Protein AF-A0A534IF94-F1 (afdb_monomer_lite)

Structure (mmCIF, N/CA/C/O backbone):
data_AF-A0A534IF94-F1
#
_entry.id   AF-A0A534IF94-F1
#
loop_
_atom_site.group_PDB
_atom_site.id
_atom_site.type_symbol
_atom_site.label_atom_id
_atom_site.label_alt_id
_atom_site.label_comp_id
_atom_site.label_asym_id
_atom_site.label_entity_id
_atom_site.label_seq_id
_atom_site.pdbx_PDB_ins_code
_atom_site.Cartn_x
_atom_site.Cartn_y
_atom_site.Cartn_z
_atom_site.occupancy
_atom_site.B_iso_or_equiv
_atom_site.auth_seq_id
_atom_site.auth_comp_id
_atom_site.auth_asym_id
_atom_site.auth_atom_id
_atom_site.pdbx_PDB_model_num
ATOM 1 N N . MET A 1 1 ? -21.134 -21.479 -2.638 1.00 41.47 1 MET A N 1
ATOM 2 C CA . MET A 1 1 ? -21.325 -20.045 -2.310 1.00 41.47 1 MET A CA 1
ATOM 3 C C . MET A 1 1 ? -20.016 -19.493 -1.764 1.00 41.47 1 MET A C 1
ATOM 5 O O . MET A 1 1 ? -19.518 -20.030 -0.785 1.00 41.47 1 MET A O 1
ATOM 9 N N . LYS A 1 2 ? -19.429 -18.477 -2.410 1.00 46.69 2 LYS A N 1
ATOM 10 C CA . LYS A 1 2 ? -18.209 -17.799 -1.938 1.00 46.69 2 LYS A CA 1
ATOM 11 C C . LYS A 1 2 ? -18.584 -16.959 -0.710 1.00 46.69 2 LYS A C 1
ATOM 13 O O . LYS A 1 2 ? -19.467 -16.111 -0.816 1.00 46.69 2 LYS A O 1
ATOM 18 N N . LYS A 1 3 ? -17.983 -17.227 0.454 1.00 52.88 3 LYS A N 1
ATOM 19 C CA . LYS A 1 3 ? -18.184 -16.416 1.666 1.00 52.88 3 LYS A CA 1
ATOM 20 C C . LYS A 1 3 ? -17.600 -15.030 1.378 1.00 52.88 3 LYS A C 1
ATOM 22 O O . LYS A 1 3 ? -16.386 -14.892 1.272 1.00 52.88 3 LYS A O 1
ATOM 27 N N . MET A 1 4 ? -18.454 -14.033 1.159 1.00 53.72 4 MET A N 1
ATOM 28 C CA . MET A 1 4 ? -18.015 -12.642 1.043 1.00 53.72 4 MET A CA 1
ATOM 29 C C . MET A 1 4 ? -17.467 -12.215 2.405 1.00 53.72 4 MET A C 1
ATOM 31 O O . MET A 1 4 ? -18.198 -12.245 3.396 1.00 53.72 4 MET A O 1
ATOM 35 N N . SER A 1 5 ? -16.185 -11.854 2.467 1.00 71.31 5 SER A N 1
ATOM 36 C CA . SER A 1 5 ? -15.649 -11.131 3.617 1.00 71.31 5 SER A CA 1
ATOM 37 C C . SER A 1 5 ? -16.278 -9.741 3.649 1.00 71.31 5 SER A C 1
ATOM 39 O O . SER A 1 5 ? -16.423 -9.104 2.604 1.00 71.31 5 SER A O 1
ATOM 41 N N . LEU A 1 6 ? -16.660 -9.281 4.838 1.00 80.75 6 LEU A N 1
ATOM 42 C CA . LEU A 1 6 ? -17.206 -7.939 5.036 1.00 80.75 6 LEU A CA 1
ATOM 43 C C . LEU A 1 6 ? -16.213 -6.873 4.550 1.00 80.75 6 LEU A C 1
ATOM 45 O O . LEU A 1 6 ? -14.999 -7.059 4.652 1.00 80.75 6 LEU A O 1
ATOM 49 N N . SER A 1 7 ? -16.729 -5.757 4.035 1.00 85.69 7 SER A N 1
ATOM 50 C CA . SER A 1 7 ? -15.893 -4.604 3.701 1.00 85.69 7 SER A CA 1
ATOM 51 C C . SER A 1 7 ? -15.316 -3.964 4.966 1.00 85.69 7 SER A C 1
ATOM 53 O O . SER A 1 7 ? -15.886 -4.082 6.049 1.00 85.69 7 SER A O 1
ATOM 55 N N . GLU A 1 8 ? -14.207 -3.237 4.841 1.00 84.81 8 GLU A N 1
ATOM 56 C CA . GLU A 1 8 ? -13.564 -2.545 5.970 1.00 84.81 8 GLU A CA 1
ATOM 57 C C . GLU A 1 8 ? -14.530 -1.602 6.701 1.00 84.81 8 GLU A C 1
ATOM 59 O O . GLU A 1 8 ? -14.559 -1.565 7.930 1.00 84.81 8 GLU A O 1
ATOM 64 N N . ALA A 1 9 ? -15.372 -0.886 5.949 1.00 85.44 9 ALA A N 1
ATOM 65 C CA . ALA A 1 9 ? -16.392 -0.006 6.510 1.00 85.44 9 ALA A CA 1
ATOM 66 C C . ALA A 1 9 ? -17.462 -0.789 7.286 1.00 85.44 9 ALA A C 1
ATOM 68 O O . ALA A 1 9 ? -17.870 -0.363 8.366 1.00 85.44 9 ALA A O 1
ATOM 69 N N . GLN A 1 10 ? -17.881 -1.950 6.770 1.00 87.06 10 GLN A N 1
ATOM 70 C CA . GLN A 1 10 ? -18.814 -2.834 7.470 1.00 87.06 10 GLN A CA 1
ATOM 71 C C . GLN A 1 10 ? -18.191 -3.378 8.756 1.00 87.06 10 GLN A C 1
ATOM 73 O O . GLN A 1 10 ? -18.803 -3.273 9.811 1.00 87.06 10 GLN A O 1
ATOM 78 N N . VAL A 1 11 ? -16.954 -3.881 8.704 1.00 89.19 11 VAL A N 1
ATOM 79 C CA . VAL A 1 11 ? -16.239 -4.365 9.897 1.00 89.19 11 VAL A CA 1
ATOM 80 C C . VAL A 1 11 ? -16.085 -3.248 10.931 1.00 89.19 11 VAL A C 1
ATOM 82 O O . VAL A 1 11 ? -16.366 -3.464 12.105 1.00 89.19 11 VAL A O 1
ATOM 85 N N . SER A 1 12 ? -15.704 -2.039 10.509 1.00 87.94 12 SER A N 1
ATOM 86 C CA . SER A 1 12 ? -15.584 -0.884 11.404 1.00 87.94 12 SER A CA 1
ATOM 87 C C . SER A 1 12 ? -16.911 -0.525 12.075 1.00 87.94 12 SER A C 1
ATOM 89 O O . SER A 1 12 ? -16.924 -0.233 13.270 1.00 87.94 12 SER A O 1
ATOM 91 N N . GLY A 1 13 ? -18.014 -0.536 11.320 1.00 88.94 13 GLY A N 1
ATOM 92 C CA . GLY A 1 13 ? -19.350 -0.269 11.851 1.00 88.94 13 GLY A CA 1
ATOM 93 C C . GLY A 1 13 ? -19.779 -1.320 12.873 1.00 88.94 13 GLY A C 1
ATOM 94 O O . GLY A 1 13 ? -20.171 -0.975 13.986 1.00 88.94 13 GLY A O 1
ATOM 95 N N . GLU A 1 14 ? -19.620 -2.601 12.539 1.00 92.38 14 GLU A N 1
ATOM 96 C CA . GLU A 1 14 ? -19.995 -3.703 13.430 1.00 92.38 14 GLU A CA 1
ATOM 97 C C . GLU A 1 14 ? -19.150 -3.737 14.709 1.00 92.38 14 GLU A C 1
ATOM 99 O O . GLU A 1 14 ? -19.689 -3.900 15.802 1.00 92.38 14 GLU A O 1
ATOM 104 N N . VAL A 1 15 ? -17.836 -3.506 14.621 1.00 92.44 15 VAL A N 1
ATOM 105 C CA . VAL A 1 15 ? -16.972 -3.414 15.812 1.00 92.44 15 VAL A CA 1
ATOM 106 C C . VAL A 1 15 ? -17.392 -2.245 16.709 1.00 92.44 15 VAL A C 1
ATOM 108 O O . VAL A 1 15 ? -17.407 -2.389 17.934 1.00 92.44 15 VAL A O 1
ATOM 111 N N . GLY A 1 16 ? -17.783 -1.109 16.122 1.00 91.00 16 GLY A N 1
ATOM 112 C CA . GLY A 1 16 ? -18.353 0.020 16.859 1.00 91.00 16 GLY A CA 1
ATOM 113 C C . GLY A 1 16 ? -19.634 -0.361 17.605 1.00 91.00 16 GLY A C 1
ATOM 114 O O . GLY A 1 16 ? -19.731 -0.136 18.814 1.00 91.00 16 GLY A O 1
ATOM 115 N N . ASN A 1 17 ? -20.566 -1.022 16.914 1.00 94.75 17 ASN A N 1
ATOM 116 C CA . ASN A 1 17 ? -21.820 -1.507 17.496 1.00 94.75 17 ASN A CA 1
ATOM 117 C C . ASN A 1 17 ? -21.572 -2.484 18.657 1.00 94.75 17 ASN A C 1
ATOM 119 O O . ASN A 1 17 ? -22.207 -2.380 19.708 1.00 94.75 17 ASN A O 1
ATOM 123 N N . VAL A 1 18 ? -20.618 -3.410 18.507 1.00 95.94 18 VAL A N 1
ATOM 124 C CA . VAL A 1 18 ? -20.239 -4.363 19.562 1.00 95.94 18 VAL A CA 1
ATOM 125 C C . VAL A 1 18 ? -19.630 -3.642 20.764 1.00 95.94 18 VAL A C 1
ATOM 127 O O . VAL A 1 18 ? -19.993 -3.941 21.902 1.00 95.94 18 VAL A O 1
ATOM 130 N N . ALA A 1 19 ? -18.754 -2.658 20.546 1.00 94.75 19 ALA A N 1
ATOM 131 C CA . ALA A 1 19 ? -18.186 -1.870 21.636 1.00 94.75 19 ALA A CA 1
ATOM 132 C C . ALA A 1 19 ? -19.274 -1.108 22.416 1.00 94.75 19 ALA A C 1
ATOM 134 O O . ALA A 1 19 ? -19.234 -1.059 23.645 1.00 94.75 19 ALA A O 1
ATOM 135 N N . GLU A 1 20 ? -20.283 -0.555 21.738 1.00 95.19 20 GLU A N 1
ATOM 136 C CA . GLU A 1 20 ? -21.435 0.059 22.409 1.00 95.19 20 GLU A CA 1
ATOM 137 C C . GLU A 1 20 ? -22.288 -0.952 23.179 1.00 95.19 20 GLU A C 1
ATOM 139 O O . GLU A 1 20 ? -22.745 -0.659 24.286 1.00 95.19 20 GLU A O 1
ATOM 144 N N . ALA A 1 21 ? -22.503 -2.142 22.614 1.00 97.00 21 ALA A N 1
ATOM 145 C CA . ALA A 1 21 ? -23.247 -3.207 23.274 1.00 97.00 21 ALA A CA 1
ATOM 146 C C . ALA A 1 21 ? -22.556 -3.657 24.571 1.00 97.00 21 ALA A C 1
ATOM 148 O O . ALA A 1 21 ? -23.227 -3.828 25.587 1.00 97.00 21 ALA A O 1
ATOM 149 N N . LEU A 1 22 ? -21.224 -3.769 24.571 1.00 96.25 22 LEU A N 1
ATOM 150 C CA . LEU A 1 22 ? -20.431 -4.107 25.759 1.00 96.25 22 LEU A CA 1
ATOM 151 C C . LEU A 1 22 ? -20.551 -3.051 26.865 1.00 96.25 22 LEU A C 1
ATOM 153 O O . LEU A 1 22 ? -20.692 -3.410 28.033 1.00 96.25 22 LEU A O 1
ATOM 157 N N . ILE A 1 23 ? -20.568 -1.764 26.503 1.00 96.19 23 ILE A N 1
ATOM 158 C CA . ILE A 1 23 ? -20.786 -0.666 27.459 1.00 96.19 23 ILE A CA 1
ATOM 159 C C . ILE A 1 23 ? -22.195 -0.755 28.056 1.00 96.19 23 ILE A C 1
ATOM 161 O O . ILE A 1 23 ? -22.362 -0.717 29.274 1.00 96.19 23 ILE A O 1
ATOM 165 N N . LYS A 1 24 ? -23.224 -0.929 27.215 1.00 96.50 24 LYS A N 1
ATOM 166 C CA . LYS A 1 24 ? -24.622 -1.054 27.668 1.00 96.50 24 LYS A CA 1
ATOM 167 C C . LYS A 1 24 ? -24.829 -2.286 28.558 1.00 96.50 24 LYS A C 1
ATOM 169 O O . LYS A 1 24 ? -25.596 -2.232 29.516 1.00 96.50 24 LYS A O 1
ATOM 174 N N . ALA A 1 25 ? -24.127 -3.380 28.268 1.00 96.31 25 ALA A N 1
ATOM 175 C CA . ALA A 1 25 ? -24.185 -4.626 29.024 1.00 96.31 25 ALA A CA 1
ATOM 176 C C . ALA A 1 25 ? -23.249 -4.660 30.247 1.00 96.31 25 ALA A C 1
ATOM 178 O O . ALA A 1 25 ? -23.248 -5.662 30.965 1.00 96.31 25 ALA A O 1
ATOM 179 N N . ALA A 1 26 ? -22.481 -3.599 30.527 1.00 95.44 26 ALA A N 1
ATOM 180 C CA . ALA A 1 26 ? -21.482 -3.590 31.597 1.00 95.44 26 ALA A CA 1
ATOM 181 C C . ALA A 1 26 ? -22.022 -4.049 32.972 1.00 95.44 26 ALA A C 1
ATOM 183 O O . ALA A 1 26 ? -21.359 -4.872 33.604 1.00 95.44 26 ALA A O 1
ATOM 184 N N . PRO A 1 27 ? -23.234 -3.654 33.428 1.00 95.06 27 PRO A N 1
ATOM 185 C CA . PRO A 1 27 ? -23.778 -4.154 34.695 1.00 95.06 27 PRO A CA 1
ATOM 186 C C . PRO A 1 27 ? -24.056 -5.664 34.702 1.00 95.06 27 PRO A C 1
ATOM 188 O O . PRO A 1 27 ? -23.949 -6.310 35.743 1.00 95.06 27 PRO A O 1
ATOM 191 N N . ALA A 1 28 ? -24.433 -6.242 33.558 1.00 96.12 28 ALA A N 1
ATOM 192 C CA . ALA A 1 28 ? -24.663 -7.680 33.427 1.00 96.12 28 ALA A CA 1
ATOM 193 C C . ALA A 1 28 ? -23.338 -8.452 33.359 1.00 96.12 28 ALA A C 1
ATOM 195 O O . ALA A 1 28 ? -23.204 -9.495 33.991 1.00 96.12 28 ALA A O 1
ATOM 196 N N . LEU A 1 29 ? -22.348 -7.904 32.653 1.00 95.69 29 LEU A N 1
ATOM 197 C CA . LEU A 1 29 ? -21.001 -8.465 32.553 1.00 95.69 29 LEU A CA 1
ATOM 198 C C . LEU A 1 29 ? -20.268 -8.450 33.901 1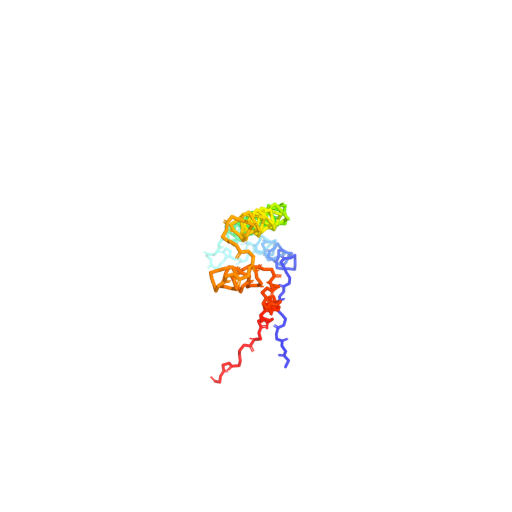.00 95.69 29 LEU A C 1
ATOM 200 O O . LEU A 1 29 ? -19.617 -9.434 34.250 1.00 95.69 29 LEU A O 1
ATOM 204 N N . ALA A 1 30 ? -20.461 -7.408 34.713 1.00 96.19 30 ALA A N 1
ATOM 205 C CA . ALA A 1 30 ? -19.869 -7.315 36.046 1.00 96.19 30 ALA A CA 1
ATOM 206 C C . ALA A 1 30 ? -20.311 -8.462 36.973 1.00 96.19 30 ALA A C 1
ATOM 208 O O . ALA A 1 30 ? -19.509 -8.961 37.760 1.00 96.19 30 ALA A O 1
ATOM 209 N N . LYS A 1 31 ? -21.555 -8.951 36.838 1.00 97.12 31 LYS A N 1
ATOM 210 C CA . LYS A 1 31 ? -22.051 -10.125 37.586 1.00 97.12 31 LYS A CA 1
ATOM 211 C C . LYS A 1 31 ? -21.297 -11.415 37.247 1.00 97.12 31 LYS A C 1
ATOM 213 O O . LYS A 1 31 ? -21.339 -12.359 38.026 1.00 97.12 31 LYS A O 1
ATOM 218 N N . LEU A 1 32 ? -20.624 -11.448 36.098 1.00 95.62 32 LEU A N 1
ATOM 219 C CA . LEU A 1 32 ? -19.796 -12.555 35.624 1.00 95.62 32 LEU A CA 1
ATOM 220 C C . LEU A 1 32 ? -18.295 -12.309 35.860 1.00 95.62 32 LEU A C 1
ATOM 222 O O . LEU A 1 32 ? -17.473 -13.093 35.397 1.00 95.62 32 LEU A O 1
ATOM 226 N N . GLY A 1 33 ? -17.921 -11.220 36.544 1.0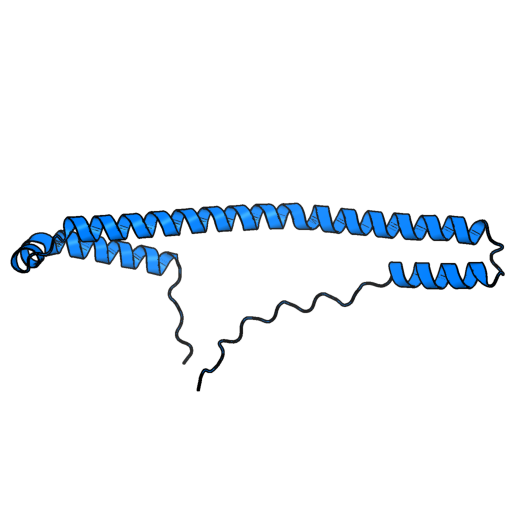0 96.31 33 GLY A N 1
ATOM 227 C CA . GLY A 1 33 ? -16.521 -10.836 36.749 1.00 96.31 33 GLY A CA 1
ATOM 228 C C . GLY A 1 33 ? -15.844 -10.233 35.512 1.00 96.31 33 GLY A C 1
ATOM 229 O O . GLY A 1 33 ? -14.618 -10.169 35.464 1.00 96.31 33 GLY A O 1
ATOM 230 N N . LEU A 1 34 ? -16.619 -9.798 34.513 1.00 96.75 34 LEU A N 1
ATOM 231 C CA . LEU A 1 34 ? -16.114 -9.190 33.280 1.00 96.75 34 LEU A CA 1
ATOM 232 C C . LEU A 1 34 ? -16.317 -7.671 33.286 1.00 96.75 34 LEU A C 1
ATOM 234 O O . LEU A 1 34 ? -17.360 -7.171 33.707 1.00 96.75 34 LEU A O 1
ATOM 238 N N . ASP A 1 35 ? -15.343 -6.935 32.751 1.00 96.94 35 ASP A N 1
ATOM 239 C CA . ASP A 1 35 ? -15.412 -5.479 32.602 1.00 96.94 35 ASP A CA 1
ATOM 240 C C . ASP A 1 35 ? -15.755 -5.099 31.155 1.00 96.94 35 ASP A C 1
ATOM 242 O O . ASP A 1 35 ? -14.886 -4.994 30.285 1.00 96.94 35 ASP A O 1
ATOM 246 N N . GLY A 1 36 ? -17.047 -4.875 30.901 1.00 95.38 36 GLY A N 1
ATOM 247 C CA . GLY A 1 36 ? -17.545 -4.473 29.583 1.00 95.38 36 GLY A CA 1
ATOM 248 C C . GLY A 1 36 ? -16.960 -3.151 29.074 1.00 95.38 36 GLY A C 1
ATOM 249 O O . GLY A 1 36 ? -16.756 -3.003 27.870 1.00 95.38 36 GLY A O 1
ATOM 250 N N . ASN A 1 37 ? -16.620 -2.213 29.966 1.00 96.00 37 ASN A N 1
ATOM 251 C CA . ASN A 1 37 ? -16.015 -0.941 29.566 1.00 96.00 37 ASN A CA 1
ATOM 252 C C . ASN A 1 37 ? -14.578 -1.149 29.091 1.00 96.00 37 ASN A C 1
ATOM 254 O O . ASN A 1 37 ? -14.189 -0.607 28.054 1.00 96.00 37 ASN A O 1
ATOM 258 N N . LYS A 1 38 ? -13.806 -1.972 29.809 1.00 97.12 38 LYS A N 1
ATOM 259 C CA . LYS A 1 38 ? -12.448 -2.340 29.400 1.00 97.12 38 LYS A CA 1
ATOM 260 C C . LYS A 1 38 ? -12.448 -3.087 28.066 1.00 97.12 38 LYS A C 1
ATOM 262 O O . LYS A 1 38 ? -11.705 -2.708 27.165 1.00 97.12 38 LYS A O 1
ATOM 267 N N . MET A 1 39 ? -13.331 -4.072 27.896 1.00 96.56 39 MET A N 1
ATOM 268 C CA . MET A 1 39 ? -13.460 -4.818 26.636 1.00 96.56 39 MET A CA 1
ATOM 269 C C . MET A 1 39 ? -13.837 -3.904 25.456 1.00 96.56 39 MET A C 1
ATOM 271 O O . MET A 1 39 ? -13.281 -4.022 24.364 1.00 96.56 39 MET A O 1
ATOM 275 N N . ALA A 1 40 ? -14.752 -2.951 25.667 1.00 95.50 40 ALA A N 1
ATOM 276 C CA . ALA A 1 40 ? -15.112 -1.965 24.650 1.00 95.50 40 ALA A CA 1
ATOM 277 C C . ALA A 1 40 ? -13.943 -1.031 24.296 1.00 95.50 40 ALA A C 1
ATOM 279 O O . ALA A 1 40 ? -13.763 -0.683 23.127 1.00 95.50 40 ALA A O 1
ATOM 280 N N . ALA A 1 41 ? -13.148 -0.621 25.289 1.00 96.12 41 ALA A N 1
ATOM 281 C CA . ALA A 1 41 ? -11.962 0.202 25.072 1.00 96.12 41 ALA A CA 1
ATOM 282 C C . ALA A 1 41 ? -10.896 -0.548 2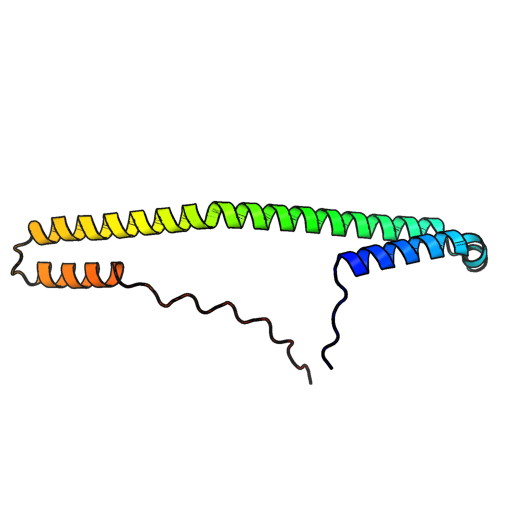4.256 1.00 96.12 41 ALA A C 1
ATOM 284 O O . ALA A 1 41 ? -10.338 0.019 23.318 1.00 96.12 41 ALA A O 1
ATOM 285 N N . GLU A 1 42 ? -10.674 -1.830 24.553 1.00 96.50 42 GLU A N 1
ATOM 286 C CA . GLU A 1 42 ? -9.766 -2.696 23.794 1.00 96.50 42 GLU A CA 1
ATOM 287 C C . GLU A 1 42 ? -10.210 -2.834 22.329 1.00 96.50 42 GLU A C 1
ATOM 289 O O . GLU A 1 42 ? -9.406 -2.611 21.422 1.00 96.50 42 GLU A O 1
ATOM 294 N N . LEU A 1 43 ? -11.497 -3.098 22.065 1.00 94.94 43 LEU A N 1
ATOM 295 C CA . LEU A 1 43 ? -12.023 -3.169 20.692 1.00 94.94 43 LEU A CA 1
ATOM 296 C C . LEU A 1 43 ? -11.839 -1.861 19.917 1.00 94.94 43 LEU A C 1
ATOM 298 O O . LEU A 1 43 ? -11.437 -1.880 18.752 1.00 94.94 43 LEU A O 1
ATOM 302 N N . LYS A 1 44 ? -12.096 -0.716 20.556 1.00 93.44 44 LYS A N 1
ATOM 303 C CA . LYS A 1 44 ? -11.882 0.599 19.936 1.00 93.44 44 LYS A CA 1
ATOM 304 C C . LYS A 1 44 ? -10.405 0.857 19.641 1.00 93.44 44 LYS A C 1
ATOM 306 O O . LYS A 1 44 ? -10.094 1.430 18.599 1.00 93.44 44 LYS A O 1
ATOM 311 N N . ALA A 1 45 ? -9.500 0.411 20.513 1.00 95.31 45 ALA A N 1
ATOM 312 C CA . ALA A 1 45 ? -8.063 0.513 20.277 1.00 95.31 45 ALA A CA 1
ATOM 313 C C . ALA A 1 45 ? -7.628 -0.327 19.065 1.00 95.31 45 ALA A C 1
ATOM 315 O O . ALA A 1 45 ? -6.924 0.183 18.193 1.00 95.31 45 ALA A O 1
ATOM 316 N N . PHE A 1 46 ? -8.105 -1.571 18.948 1.00 93.50 46 PHE A N 1
ATOM 317 C CA . PHE A 1 46 ? -7.847 -2.399 17.765 1.00 93.50 46 PHE A CA 1
ATOM 318 C C . PHE A 1 46 ? -8.408 -1.778 16.484 1.00 93.50 46 PHE A C 1
ATOM 320 O O . PHE A 1 46 ? -7.726 -1.766 15.457 1.00 93.50 46 PHE A O 1
ATOM 327 N N . LEU A 1 47 ? -9.613 -1.208 16.545 1.00 92.69 47 LEU A N 1
ATOM 328 C CA . LEU A 1 47 ? -10.206 -0.527 15.399 1.00 92.69 47 LEU A CA 1
ATOM 329 C C . LEU A 1 47 ? -9.372 0.687 14.961 1.00 92.69 47 LEU A C 1
ATOM 331 O O . LEU A 1 47 ? -9.141 0.868 13.767 1.00 92.69 47 LEU A O 1
ATOM 335 N N . ALA A 1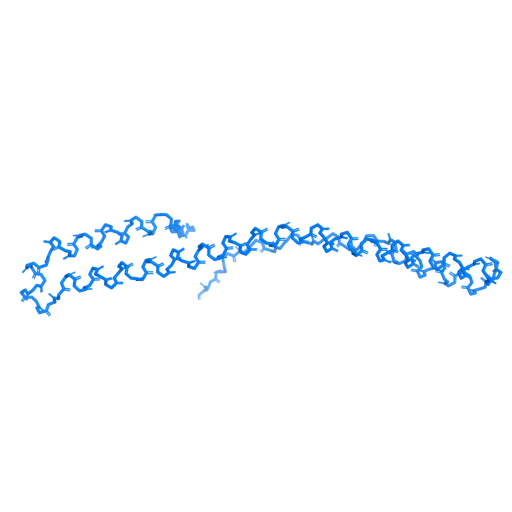 48 ? -8.867 1.481 15.906 1.00 91.69 48 ALA A N 1
ATOM 336 C CA . ALA A 1 48 ? -8.000 2.619 15.605 1.00 91.69 48 ALA A CA 1
ATOM 337 C C . ALA A 1 48 ? -6.682 2.188 14.936 1.00 91.69 48 ALA A C 1
ATOM 339 O O . ALA A 1 48 ? -6.228 2.835 13.990 1.00 91.69 48 ALA A O 1
ATOM 340 N N . ILE A 1 49 ? -6.087 1.071 15.376 1.00 94.12 49 ILE A N 1
ATOM 341 C CA . ILE A 1 49 ? -4.897 0.489 14.733 1.00 94.12 49 ILE A CA 1
ATOM 342 C C . ILE A 1 49 ? -5.211 0.101 13.284 1.00 94.12 49 ILE A C 1
ATOM 344 O O . ILE A 1 49 ? -4.462 0.469 12.378 1.00 94.12 49 ILE A O 1
ATOM 348 N N . ALA A 1 50 ? -6.329 -0.591 13.050 1.00 91.69 50 ALA A N 1
ATOM 349 C CA . ALA A 1 50 ? -6.741 -1.001 11.70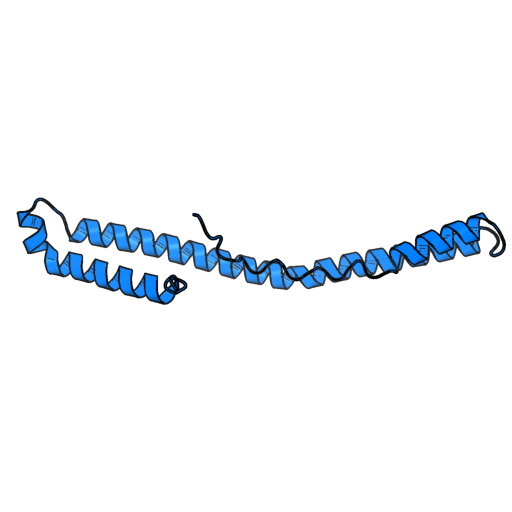8 1.00 91.69 50 ALA A CA 1
ATOM 350 C C . ALA A 1 50 ? -6.998 0.204 10.786 1.00 91.69 50 ALA A C 1
ATOM 352 O O . ALA A 1 50 ? -6.545 0.222 9.643 1.00 91.69 50 ALA A O 1
ATOM 353 N N . GLN A 1 51 ? -7.666 1.245 11.291 1.00 90.94 51 GLN A N 1
ATOM 354 C CA . GLN A 1 51 ? -7.911 2.481 10.544 1.00 90.94 51 GLN A CA 1
ATOM 355 C C . GLN A 1 51 ? -6.609 3.200 10.176 1.00 90.94 51 GLN A C 1
ATOM 357 O O . GLN A 1 51 ? -6.467 3.671 9.047 1.00 90.94 51 GLN A O 1
ATOM 362 N N . LYS A 1 52 ? -5.640 3.249 11.098 1.00 94.00 52 LYS A N 1
ATOM 363 C CA . LYS A 1 52 ? -4.316 3.819 10.829 1.00 94.00 52 LYS A CA 1
ATOM 364 C C . LYS A 1 52 ? -3.578 3.030 9.745 1.00 94.00 52 LYS A C 1
ATOM 366 O O . LYS A 1 52 ? -3.086 3.633 8.796 1.00 94.00 52 LYS A O 1
ATOM 371 N N . ALA A 1 53 ? -3.555 1.702 9.851 1.00 93.19 53 ALA A N 1
ATOM 372 C CA . ALA A 1 53 ? -2.924 0.841 8.853 1.00 93.19 53 ALA A CA 1
ATOM 373 C C . ALA A 1 53 ? -3.556 1.013 7.459 1.00 93.19 53 ALA A C 1
ATOM 375 O O . ALA A 1 53 ? -2.842 1.090 6.461 1.00 93.19 53 ALA A O 1
ATOM 376 N N . ASN A 1 54 ? -4.884 1.150 7.383 1.00 92.19 54 ASN A N 1
ATOM 377 C CA . ASN A 1 54 ? -5.569 1.421 6.120 1.00 92.19 54 ASN A CA 1
ATOM 378 C C . ASN A 1 54 ? -5.185 2.791 5.535 1.00 92.19 54 ASN A C 1
ATOM 380 O O . ASN A 1 54 ? -4.887 2.912 4.348 1.00 92.19 54 ASN A O 1
ATOM 384 N N . ALA A 1 55 ? -5.128 3.833 6.370 1.00 92.25 55 ALA A N 1
ATOM 385 C CA . ALA A 1 55 ? -4.697 5.158 5.930 1.00 92.25 55 ALA A CA 1
ATOM 386 C C . ALA A 1 55 ? -3.264 5.142 5.364 1.00 92.25 55 ALA A C 1
ATOM 388 O O . ALA A 1 55 ? -3.015 5.728 4.307 1.00 92.25 55 ALA A O 1
ATOM 389 N N . GLU A 1 56 ? -2.345 4.428 6.021 1.00 94.88 56 GLU A N 1
ATOM 390 C CA . GLU A 1 56 ? -0.974 4.218 5.539 1.00 94.88 56 GLU A CA 1
ATOM 391 C C . GLU A 1 56 ? -0.958 3.465 4.198 1.00 94.88 56 GLU A C 1
ATOM 393 O O . GLU A 1 56 ? -0.257 3.864 3.264 1.00 94.88 56 GLU A O 1
ATOM 398 N N . GLN A 1 57 ? -1.775 2.418 4.051 1.00 94.62 57 GLN A N 1
ATOM 399 C CA . GLN A 1 57 ? -1.904 1.679 2.795 1.00 94.62 57 GLN A CA 1
ATOM 400 C C . GLN A 1 57 ? -2.404 2.574 1.649 1.00 94.62 57 GLN A C 1
ATOM 402 O O . GLN A 1 57 ? -1.863 2.525 0.542 1.00 94.62 57 GLN A O 1
ATOM 407 N N . GLU A 1 58 ? -3.415 3.406 1.892 1.00 95.12 58 GLU A N 1
ATOM 408 C CA . GLU A 1 58 ? -3.939 4.341 0.893 1.00 95.12 58 GLU A CA 1
ATOM 409 C C . GLU A 1 58 ? -2.909 5.406 0.500 1.00 95.12 58 GLU A C 1
ATOM 411 O O . GLU A 1 58 ? -2.788 5.758 -0.678 1.00 95.12 58 GLU A O 1
ATOM 416 N N . GLU A 1 59 ? -2.103 5.886 1.447 1.00 95.19 59 GLU A N 1
ATOM 417 C CA . GLU A 1 59 ? -0.986 6.778 1.143 1.00 95.19 59 GLU A CA 1
ATOM 418 C C . GLU A 1 59 ? 0.061 6.091 0.252 1.00 95.19 59 GLU A C 1
ATOM 420 O O . GLU A 1 59 ? 0.500 6.664 -0.750 1.00 95.19 59 GLU A O 1
ATOM 425 N N . LEU A 1 60 ? 0.427 4.845 0.562 1.00 95.00 60 LEU A N 1
ATOM 426 C CA . LEU A 1 60 ? 1.361 4.062 -0.247 1.00 95.00 60 LEU A CA 1
ATOM 427 C C . LEU A 1 60 ? 0.830 3.826 -1.664 1.00 95.00 60 LEU A C 1
ATOM 429 O O . LEU A 1 60 ? 1.580 3.995 -2.626 1.00 95.00 60 LEU A O 1
ATOM 433 N N . LYS A 1 61 ? -0.464 3.522 -1.824 1.00 94.56 61 LYS A N 1
ATOM 434 C CA . LYS A 1 61 ? -1.102 3.400 -3.147 1.00 94.56 61 LYS A CA 1
ATOM 435 C C . LYS A 1 61 ? -1.001 4.701 -3.943 1.00 94.56 61 LYS A C 1
ATOM 437 O O . LYS A 1 61 ? -0.686 4.666 -5.134 1.00 94.56 61 LYS A O 1
ATOM 442 N N . ARG A 1 62 ? -1.216 5.858 -3.304 1.00 94.12 62 ARG A N 1
ATOM 443 C CA . ARG A 1 62 ? -1.059 7.173 -3.956 1.00 94.12 62 ARG A CA 1
ATOM 444 C C . ARG A 1 62 ? 0.381 7.415 -4.395 1.00 94.12 62 ARG A C 1
ATOM 446 O O . ARG A 1 62 ? 0.599 7.813 -5.539 1.00 94.12 62 ARG A O 1
ATOM 453 N N . LYS A 1 63 ? 1.355 7.134 -3.524 1.00 93.56 63 LYS A N 1
ATOM 454 C CA . LYS A 1 63 ? 2.787 7.261 -3.841 1.00 93.56 63 LYS A CA 1
ATOM 455 C C . LYS A 1 63 ? 3.188 6.351 -5.000 1.00 93.56 63 LYS A C 1
ATOM 457 O O . LYS A 1 63 ? 3.834 6.817 -5.932 1.00 93.56 63 LYS A O 1
ATOM 462 N N . LEU A 1 64 ? 2.747 5.093 -4.984 1.00 93.00 64 LEU A N 1
ATOM 463 C CA . LEU A 1 64 ? 3.001 4.132 -6.058 1.00 93.00 64 LEU A CA 1
ATOM 464 C C . LEU A 1 64 ? 2.407 4.602 -7.390 1.00 93.00 64 LEU A C 1
ATOM 466 O O . LEU A 1 64 ? 3.075 4.570 -8.422 1.00 93.00 64 LEU A O 1
ATOM 470 N N . LYS A 1 65 ? 1.163 5.092 -7.373 1.00 94.81 65 LYS A N 1
ATOM 471 C CA . LYS A 1 65 ? 0.515 5.643 -8.567 1.00 94.81 65 LYS A CA 1
ATOM 472 C C . LYS A 1 65 ? 1.292 6.835 -9.133 1.00 94.81 65 LYS A C 1
ATOM 474 O O . LYS A 1 65 ? 1.423 6.942 -10.348 1.00 94.81 65 LYS A O 1
ATOM 479 N N . ALA A 1 66 ? 1.818 7.704 -8.270 1.00 90.62 66 ALA A N 1
ATOM 480 C CA . ALA A 1 66 ? 2.611 8.860 -8.681 1.00 90.62 66 ALA A CA 1
ATOM 481 C C . ALA A 1 66 ? 4.005 8.479 -9.218 1.00 90.62 66 ALA A C 1
ATOM 483 O O . ALA A 1 66 ? 4.486 9.110 -10.156 1.00 90.62 66 ALA A O 1
ATOM 484 N N . SER A 1 67 ? 4.649 7.445 -8.667 1.00 90.94 67 SER A N 1
ATOM 485 C CA . SER A 1 67 ? 5.994 7.020 -9.083 1.00 90.94 67 SER A CA 1
ATOM 486 C C . SER A 1 67 ? 6.004 6.138 -10.334 1.00 90.94 67 SER A C 1
ATOM 488 O O . SER A 1 67 ? 6.970 6.170 -11.094 1.00 90.94 67 SER A O 1
ATOM 490 N N . THR A 1 68 ? 4.926 5.393 -10.588 1.00 93.38 68 THR A N 1
ATOM 491 C CA . THR A 1 68 ? 4.787 4.512 -11.761 1.00 93.38 68 THR A CA 1
ATOM 492 C C . THR A 1 68 ? 5.130 5.201 -13.095 1.00 93.38 68 THR A C 1
ATOM 494 O O . THR A 1 68 ? 5.976 4.669 -13.816 1.00 93.38 68 THR A O 1
ATOM 497 N N . PRO A 1 69 ? 4.568 6.379 -13.449 1.00 90.62 69 PRO A N 1
ATOM 498 C CA . PRO A 1 69 ? 4.916 7.047 -14.705 1.00 90.62 69 PRO A CA 1
ATOM 499 C C . PRO A 1 69 ? 6.369 7.534 -14.739 1.00 90.62 69 PRO A C 1
ATOM 501 O O . PRO A 1 69 ? 6.989 7.509 -15.795 1.00 90.62 69 PRO A O 1
ATOM 504 N N . VAL A 1 70 ? 6.939 7.936 -13.598 1.00 92.81 70 VAL A N 1
ATOM 505 C CA . VAL A 1 70 ? 8.341 8.380 -13.519 1.00 92.81 70 VAL A CA 1
ATOM 506 C C . VAL A 1 70 ? 9.281 7.227 -13.859 1.00 92.81 70 VAL A C 1
ATOM 508 O O . VAL A 1 70 ? 10.179 7.385 -14.681 1.00 92.81 70 VAL A O 1
ATOM 511 N N . VAL A 1 71 ? 9.043 6.053 -13.270 1.00 89.38 71 VAL A N 1
ATOM 512 C CA . VAL A 1 71 ? 9.830 4.846 -13.547 1.00 89.38 71 VAL A CA 1
ATOM 513 C C . VAL A 1 71 ? 9.657 4.416 -15.003 1.00 89.38 71 VAL A C 1
ATOM 515 O O . VAL A 1 71 ? 10.649 4.161 -15.681 1.00 89.38 71 VAL A O 1
ATOM 518 N N . ALA A 1 72 ? 8.420 4.385 -15.506 1.00 89.06 72 ALA A N 1
ATOM 519 C CA . ALA A 1 72 ? 8.145 4.033 -16.896 1.00 89.06 72 ALA A CA 1
ATOM 520 C C . ALA A 1 72 ? 8.878 4.961 -17.881 1.00 89.06 72 ALA A C 1
ATOM 522 O O . ALA A 1 72 ? 9.539 4.477 -18.800 1.00 89.06 72 ALA A O 1
ATOM 523 N N . ASN A 1 73 ? 8.833 6.275 -17.646 1.00 90.81 73 ASN A N 1
ATOM 524 C CA . ASN A 1 73 ? 9.530 7.260 -18.471 1.00 90.81 73 ASN A CA 1
ATOM 525 C C . ASN A 1 73 ? 11.051 7.099 -18.388 1.00 90.81 73 ASN A C 1
ATOM 527 O O . ASN A 1 73 ? 11.714 7.110 -19.417 1.00 90.81 73 ASN A O 1
ATOM 531 N N . ALA A 1 74 ? 11.611 6.869 -17.198 1.00 91.75 74 ALA A N 1
ATOM 532 C CA . ALA A 1 74 ? 13.050 6.660 -17.041 1.00 91.75 74 ALA A CA 1
ATOM 533 C C . ALA A 1 74 ? 13.551 5.425 -17.814 1.00 91.75 74 ALA A C 1
ATOM 535 O O . ALA A 1 74 ? 14.600 5.476 -18.459 1.00 91.75 74 ALA A O 1
ATOM 536 N N . TYR A 1 75 ? 12.794 4.323 -17.794 1.00 88.38 75 TYR A N 1
ATOM 537 C CA . TYR A 1 75 ? 13.118 3.138 -18.594 1.00 88.38 75 TYR A CA 1
ATOM 538 C C . TYR A 1 75 ? 12.955 3.384 -20.094 1.00 88.38 75 TYR A C 1
ATOM 540 O O . TYR A 1 75 ? 13.784 2.915 -20.875 1.00 88.38 75 TYR A O 1
ATOM 548 N N . HIS A 1 76 ? 11.934 4.139 -20.499 1.00 88.06 76 HIS A N 1
ATOM 549 C CA . HIS A 1 76 ? 11.767 4.541 -21.891 1.00 88.06 76 HIS A CA 1
ATOM 550 C C . HIS A 1 76 ? 12.943 5.403 -22.379 1.00 88.06 76 HIS A C 1
ATOM 552 O O . HIS A 1 76 ? 13.540 5.109 -23.41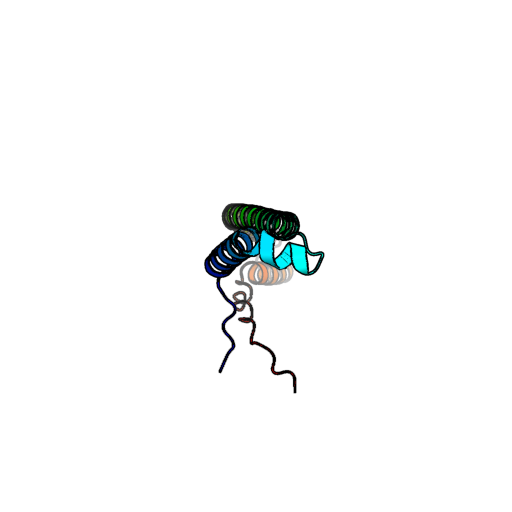3 1.00 88.06 76 HIS A O 1
ATOM 558 N N . ASP A 1 77 ? 13.359 6.403 -21.603 1.00 89.25 77 ASP A N 1
ATOM 559 C CA . ASP A 1 77 ? 14.506 7.254 -21.929 1.00 89.25 77 ASP A CA 1
ATOM 560 C C . ASP A 1 77 ? 15.803 6.441 -22.029 1.00 89.25 77 ASP A C 1
ATOM 562 O O . ASP A 1 77 ? 16.603 6.636 -22.950 1.00 89.25 77 ASP A O 1
ATOM 566 N N . ALA A 1 78 ? 16.009 5.493 -21.109 1.00 89.25 78 ALA A N 1
ATOM 567 C CA . ALA A 1 78 ? 17.147 4.580 -21.153 1.00 89.25 78 ALA A CA 1
ATOM 568 C C . ALA A 1 78 ? 17.134 3.712 -22.423 1.00 89.25 78 ALA A C 1
ATOM 570 O O . ALA A 1 78 ? 18.166 3.579 -23.085 1.00 89.25 78 ALA A O 1
ATOM 571 N N . GLN A 1 79 ? 15.970 3.174 -22.802 1.00 88.31 79 GLN A N 1
ATOM 572 C CA . GLN A 1 79 ? 15.775 2.405 -24.033 1.00 88.31 79 GLN A CA 1
ATOM 573 C C . GLN A 1 79 ? 16.119 3.243 -25.275 1.00 88.31 79 GLN A C 1
ATOM 575 O O . GLN A 1 79 ? 16.877 2.790 -26.138 1.00 88.31 79 GLN A O 1
ATOM 580 N N . MET A 1 80 ? 15.614 4.479 -25.346 1.00 87.94 80 MET A N 1
ATOM 581 C CA . MET A 1 80 ? 15.862 5.400 -26.458 1.00 87.94 80 MET A CA 1
ATOM 582 C C . MET A 1 80 ? 17.345 5.759 -26.580 1.00 87.94 80 MET A C 1
ATOM 584 O O . MET A 1 80 ? 17.911 5.690 -27.673 1.00 87.94 80 MET A O 1
ATOM 588 N N . LYS A 1 81 ? 18.011 6.067 -25.459 1.00 91.38 81 LYS A N 1
ATOM 589 C CA . LYS A 1 81 ? 19.457 6.343 -25.435 1.00 91.38 81 LYS A CA 1
ATOM 590 C C . LYS A 1 81 ? 20.279 5.134 -25.868 1.00 91.38 81 LYS A C 1
ATOM 592 O O . LYS A 1 81 ? 21.167 5.278 -26.703 1.00 91.38 81 LYS A O 1
ATOM 597 N N . ALA A 1 82 ? 19.969 3.946 -25.350 1.00 87.94 82 ALA A N 1
ATOM 598 C CA . ALA A 1 82 ? 20.671 2.719 -25.717 1.00 87.94 82 ALA A CA 1
ATOM 599 C C . ALA A 1 82 ? 20.538 2.411 -27.219 1.00 87.94 82 ALA A C 1
ATOM 601 O O . ALA A 1 82 ? 21.524 2.057 -27.866 1.00 87.94 82 ALA A O 1
ATOM 602 N N . SER A 1 83 ? 19.344 2.603 -27.793 1.00 87.38 83 SER A N 1
ATOM 603 C CA . SER A 1 83 ? 19.137 2.462 -29.238 1.00 87.38 83 SER A CA 1
ATOM 604 C C . SER A 1 83 ? 19.945 3.490 -30.034 1.00 87.38 83 SER A C 1
ATOM 606 O O . SER A 1 83 ? 20.621 3.115 -30.989 1.00 87.38 83 SER A O 1
ATOM 608 N N . GLY A 1 84 ? 19.926 4.763 -29.626 1.00 88.69 84 GLY A N 1
ATOM 609 C CA . GLY A 1 84 ? 20.689 5.820 -30.293 1.00 88.69 84 GLY A CA 1
ATOM 610 C C . GLY A 1 84 ? 22.203 5.587 -30.252 1.00 88.69 84 GLY A C 1
ATOM 611 O O . GLY A 1 84 ? 22.892 5.810 -31.243 1.00 88.69 84 GLY A O 1
ATOM 612 N N . TYR A 1 85 ? 22.739 5.067 -29.145 1.00 91.75 85 TYR A N 1
ATOM 613 C CA . TYR A 1 85 ? 24.158 4.708 -29.064 1.00 91.75 85 TYR A CA 1
ATOM 614 C C . TYR A 1 85 ? 24.521 3.545 -29.989 1.00 91.75 85 TYR A C 1
ATOM 616 O O . TYR A 1 85 ? 25.576 3.580 -30.618 1.00 91.75 85 TYR A O 1
ATOM 624 N N . LEU A 1 86 ? 23.641 2.553 -30.146 1.00 89.06 86 LEU A N 1
ATOM 625 C CA . LEU A 1 86 ? 23.850 1.493 -31.134 1.00 89.06 86 LEU A CA 1
ATOM 626 C C . LEU A 1 86 ? 23.854 2.033 -32.568 1.00 89.06 86 LEU A C 1
ATOM 628 O O . LEU A 1 86 ? 24.612 1.524 -33.389 1.00 89.06 86 LEU A O 1
ATOM 632 N N . ASP A 1 87 ? 23.078 3.074 -32.868 1.00 88.56 87 ASP A N 1
ATOM 633 C CA . ASP A 1 87 ? 23.097 3.719 -34.187 1.00 88.56 87 ASP A CA 1
ATOM 634 C C . ASP A 1 87 ? 24.431 4.406 -34.474 1.00 88.56 87 ASP A C 1
ATOM 636 O O . ASP A 1 87 ? 24.965 4.265 -35.574 1.00 88.56 87 ASP A O 1
ATOM 640 N N . ILE A 1 88 ? 25.005 5.078 -33.472 1.00 91.62 88 ILE A N 1
ATOM 641 C CA . ILE A 1 88 ? 26.345 5.674 -33.563 1.00 91.62 88 ILE A CA 1
ATOM 642 C C . ILE A 1 88 ? 27.392 4.583 -33.815 1.00 91.62 88 ILE A C 1
ATOM 644 O O . ILE A 1 88 ? 28.225 4.727 -34.707 1.00 91.62 88 ILE A O 1
ATOM 648 N N . VAL A 1 89 ? 27.327 3.466 -33.081 1.00 88.38 89 VAL A N 1
ATOM 649 C CA . VAL A 1 89 ? 28.256 2.338 -33.263 1.00 88.38 89 VAL A CA 1
ATOM 650 C C . VAL A 1 89 ? 28.125 1.734 -34.664 1.00 88.38 89 VAL A C 1
ATOM 652 O O . VAL A 1 89 ? 29.137 1.528 -35.322 1.00 88.38 89 VAL A O 1
ATOM 655 N N . ILE A 1 90 ? 26.901 1.513 -35.158 1.00 86.44 90 ILE A N 1
ATOM 656 C CA . ILE A 1 90 ? 26.638 1.006 -36.519 1.00 86.44 90 ILE A CA 1
ATOM 657 C C . ILE A 1 90 ? 27.143 1.971 -37.598 1.00 86.44 90 ILE A C 1
ATOM 659 O O . ILE A 1 90 ? 27.508 1.533 -38.684 1.00 86.44 90 ILE A O 1
ATOM 663 N N . ALA A 1 91 ? 27.108 3.280 -37.350 1.00 87.69 91 ALA A N 1
ATOM 664 C CA . ALA A 1 91 ? 27.656 4.259 -38.282 1.00 87.69 91 ALA A CA 1
ATOM 665 C C . ALA A 1 91 ? 29.195 4.252 -38.291 1.00 87.69 91 ALA A C 1
ATOM 667 O O . ALA A 1 91 ? 29.791 4.525 -39.329 1.00 87.69 91 ALA A O 1
ATOM 668 N N . ALA A 1 92 ? 29.824 3.934 -37.154 1.00 88.81 92 ALA A N 1
ATOM 669 C CA . ALA A 1 92 ? 31.276 3.898 -36.997 1.00 88.81 92 ALA A CA 1
ATOM 670 C C . ALA A 1 92 ? 31.921 2.615 -37.549 1.00 88.81 92 ALA A C 1
ATOM 672 O O . ALA A 1 92 ? 33.006 2.676 -38.124 1.00 88.81 92 ALA A O 1
ATOM 673 N N . VAL A 1 93 ? 31.267 1.462 -37.385 1.00 84.00 93 VAL A N 1
ATOM 674 C CA . VAL A 1 93 ? 31.701 0.180 -37.962 1.00 84.00 93 VAL A CA 1
ATOM 675 C C . VAL A 1 93 ? 30.947 0.000 -39.273 1.00 84.00 93 VAL A C 1
ATOM 677 O O . VAL A 1 93 ? 29.746 -0.232 -39.230 1.00 84.00 93 VAL A O 1
ATOM 680 N N . ASP A 1 94 ? 31.609 0.215 -40.418 1.00 81.06 94 ASP A N 1
ATOM 681 C CA . ASP A 1 94 ? 31.033 0.183 -41.778 1.00 81.06 94 ASP A CA 1
ATOM 682 C C . ASP A 1 94 ? 29.685 -0.550 -41.847 1.00 81.06 94 ASP A C 1
ATOM 684 O O . ASP A 1 94 ? 29.565 -1.730 -41.507 1.00 81.06 94 ASP A O 1
ATOM 688 N N . LYS A 1 95 ? 28.653 0.161 -42.302 1.00 74.50 95 LYS A N 1
ATOM 689 C CA . LYS A 1 95 ? 27.255 -0.276 -42.315 1.00 74.50 95 LYS A CA 1
ATOM 690 C C . LYS A 1 95 ? 27.047 -1.654 -42.971 1.00 74.50 95 LYS A C 1
ATOM 692 O O . LYS A 1 95 ? 26.010 -2.281 -42.732 1.00 74.50 95 LYS A O 1
ATOM 697 N N . THR A 1 96 ? 27.966 -2.112 -43.812 1.00 82.12 96 THR A N 1
ATOM 698 C CA . THR A 1 96 ? 27.893 -3.405 -44.506 1.00 82.12 96 THR A CA 1
ATOM 699 C C . THR A 1 96 ? 28.618 -4.554 -43.794 1.00 82.12 96 THR A C 1
ATOM 701 O O . THR A 1 96 ? 28.485 -5.697 -44.219 1.00 82.12 96 THR A O 1
ATOM 704 N N . SER A 1 97 ? 29.306 -4.276 -42.686 1.00 79.94 97 SER A N 1
ATOM 705 C CA . SER A 1 97 ? 30.058 -5.255 -41.895 1.00 79.94 97 SER A CA 1
ATOM 706 C C . SER A 1 97 ? 29.174 -6.231 -41.105 1.00 79.94 97 SER A C 1
ATOM 708 O O . SER A 1 97 ? 28.041 -5.925 -40.705 1.00 79.94 97 SER A O 1
ATOM 710 N N . ASP A 1 98 ? 29.733 -7.404 -40.801 1.00 84.12 98 ASP A N 1
ATOM 711 C CA . ASP A 1 98 ? 29.107 -8.408 -39.929 1.00 84.12 98 ASP A CA 1
ATOM 712 C C . ASP A 1 98 ? 28.893 -7.884 -38.496 1.00 84.12 98 ASP A C 1
ATOM 714 O O . ASP A 1 98 ? 27.917 -8.229 -37.817 1.00 84.12 98 ASP A O 1
ATOM 718 N N . GLU A 1 99 ? 29.759 -6.979 -38.043 1.00 80.50 99 GLU A N 1
ATOM 719 C CA . GLU A 1 99 ? 29.641 -6.289 -36.757 1.00 80.50 99 GLU A CA 1
ATOM 720 C C . GLU A 1 99 ? 28.415 -5.368 -36.739 1.00 80.50 99 GLU A C 1
ATOM 722 O O . GLU A 1 99 ? 27.592 -5.449 -35.820 1.00 80.50 99 GLU A O 1
ATOM 727 N N . ALA A 1 100 ? 28.205 -4.576 -37.798 1.00 80.12 100 ALA A N 1
ATOM 728 C CA . ALA A 1 100 ? 27.005 -3.758 -37.958 1.00 80.12 100 ALA A CA 1
ATOM 729 C C . ALA A 1 100 ? 25.720 -4.609 -37.981 1.00 80.12 100 ALA A C 1
ATOM 731 O O . ALA A 1 100 ? 24.694 -4.209 -37.417 1.00 80.12 100 ALA A O 1
ATOM 732 N N . ALA A 1 101 ? 25.755 -5.805 -38.581 1.00 82.00 101 ALA A N 1
ATOM 733 C CA . ALA A 1 101 ? 24.640 -6.752 -38.533 1.00 82.00 101 ALA A CA 1
ATOM 734 C C . ALA A 1 101 ? 24.346 -7.243 -37.102 1.00 82.00 101 ALA A C 1
ATOM 736 O O . ALA A 1 101 ? 23.178 -7.298 -36.695 1.00 82.00 101 ALA A O 1
ATOM 737 N N . ASN A 1 102 ? 25.374 -7.535 -36.302 1.00 83.94 102 ASN A N 1
ATOM 738 C CA . ASN A 1 102 ? 25.203 -7.922 -34.901 1.00 83.94 102 ASN A CA 1
ATOM 739 C C . ASN A 1 102 ? 24.644 -6.780 -34.037 1.00 83.94 102 ASN A C 1
ATOM 741 O O . ASN A 1 102 ? 23.707 -7.005 -33.263 1.00 83.94 102 ASN A O 1
ATOM 745 N N . PHE A 1 103 ? 25.110 -5.542 -34.218 1.00 85.19 103 PHE A N 1
ATOM 746 C CA . PHE A 1 103 ? 24.581 -4.386 -33.484 1.00 85.19 103 PHE A CA 1
ATOM 747 C C . PHE A 1 103 ? 23.114 -4.083 -33.823 1.00 85.19 103 PHE A C 1
ATOM 749 O O . PHE A 1 103 ? 22.322 -3.798 -32.921 1.00 85.19 103 PHE A O 1
ATOM 756 N N . ARG A 1 104 ? 22.683 -4.269 -35.079 1.00 84.56 104 ARG A N 1
ATOM 757 C CA . ARG A 1 104 ? 21.255 -4.175 -35.454 1.00 84.56 104 ARG A CA 1
ATOM 758 C C . ARG A 1 104 ? 20.384 -5.204 -34.736 1.00 84.56 104 ARG A C 1
ATOM 760 O O . ARG A 1 104 ? 19.274 -4.874 -34.312 1.00 84.56 104 ARG A O 1
ATOM 767 N N . ARG A 1 105 ? 20.873 -6.439 -34.568 1.00 84.75 105 ARG A N 1
ATOM 768 C CA . ARG A 1 105 ? 20.163 -7.494 -33.817 1.00 84.75 105 ARG A CA 1
ATOM 769 C C . ARG A 1 105 ? 20.034 -7.147 -32.333 1.00 84.75 105 ARG A C 1
ATOM 771 O O . ARG A 1 105 ? 19.025 -7.479 -31.715 1.00 84.75 105 ARG A O 1
ATOM 778 N N . ILE A 1 106 ? 21.042 -6.502 -31.745 1.00 84.31 106 ILE A N 1
ATOM 779 C CA . ILE A 1 106 ? 20.987 -6.014 -30.357 1.00 84.31 106 ILE A CA 1
ATOM 780 C C . ILE A 1 106 ? 19.962 -4.877 -30.243 1.00 84.31 106 ILE A C 1
ATOM 782 O O . ILE A 1 106 ? 19.067 -4.949 -29.404 1.00 84.31 106 ILE A O 1
ATOM 786 N N . ARG A 1 107 ? 20.004 -3.895 -31.152 1.00 82.81 107 ARG A N 1
ATOM 787 C CA . ARG A 1 107 ? 19.059 -2.765 -31.190 1.00 82.81 107 ARG A CA 1
ATOM 788 C C . ARG A 1 107 ? 17.607 -3.229 -31.312 1.00 82.81 107 ARG A C 1
ATOM 790 O O . ARG A 1 107 ? 16.738 -2.764 -30.583 1.00 82.81 107 ARG A O 1
ATOM 797 N N . SER A 1 108 ? 17.347 -4.205 -32.185 1.00 83.44 108 SER A N 1
ATOM 798 C CA . SER A 1 108 ? 16.010 -4.788 -32.350 1.00 83.44 108 SER A CA 1
ATOM 799 C C . SER A 1 108 ? 15.492 -5.459 -31.074 1.00 83.44 108 SER A C 1
ATOM 801 O O . SER A 1 108 ? 14.301 -5.369 -30.796 1.00 83.44 108 SER A O 1
ATOM 803 N N . ARG A 1 109 ? 16.360 -6.095 -30.276 1.00 79.31 109 ARG A N 1
ATOM 804 C CA . ARG A 1 109 ? 15.963 -6.702 -28.994 1.00 79.31 109 ARG A CA 1
ATOM 805 C C . ARG A 1 109 ? 15.577 -5.657 -27.951 1.00 79.31 109 ARG A C 1
ATOM 807 O O . ARG A 1 109 ? 14.616 -5.880 -27.230 1.00 79.31 109 ARG A O 1
ATOM 814 N N . ILE A 1 110 ? 16.280 -4.526 -27.915 1.00 74.62 110 ILE A N 1
ATOM 815 C CA . ILE A 1 110 ? 15.987 -3.410 -27.003 1.00 74.62 110 ILE A CA 1
ATOM 816 C C . ILE A 1 110 ? 14.661 -2.732 -27.365 1.00 74.62 110 ILE A C 1
ATOM 818 O O . ILE A 1 110 ? 13.923 -2.329 -26.476 1.00 74.62 110 ILE A O 1
ATOM 822 N N . ALA A 1 111 ? 14.340 -2.620 -28.657 1.00 67.12 111 ALA A N 1
ATOM 823 C CA . ALA A 1 111 ? 13.132 -1.953 -29.147 1.00 67.12 111 ALA A CA 1
ATOM 824 C C . ALA A 1 111 ? 11.866 -2.832 -29.144 1.00 67.12 111 ALA A C 1
ATOM 826 O O . ALA A 1 111 ? 10.773 -2.326 -29.395 1.00 67.12 111 ALA A O 1
ATOM 827 N N . ARG A 1 112 ? 11.980 -4.144 -28.896 1.00 66.31 112 ARG A N 1
ATOM 828 C CA . ARG A 1 112 ? 10.796 -5.004 -28.795 1.00 66.31 112 ARG A CA 1
ATOM 829 C C . ARG A 1 112 ? 10.049 -4.667 -27.505 1.00 66.31 112 ARG A C 1
ATOM 831 O O . ARG A 1 112 ? 10.686 -4.678 -26.450 1.00 66.31 112 ARG A O 1
ATOM 838 N N . PRO A 1 113 ? 8.727 -4.415 -27.549 1.00 56.44 113 PRO A N 1
ATOM 839 C CA . PRO A 1 113 ? 7.944 -4.469 -26.329 1.00 56.44 113 PRO A CA 1
ATOM 840 C C . PRO A 1 113 ? 8.199 -5.843 -25.705 1.00 56.44 113 PRO A C 1
ATOM 842 O O . PRO A 1 113 ? 8.091 -6.871 -26.382 1.00 56.44 113 PRO A O 1
ATOM 845 N N . GLY A 1 114 ? 8.610 -5.857 -24.436 1.00 56.06 114 GLY A N 1
ATOM 846 C CA . GLY A 1 114 ? 8.570 -7.084 -23.651 1.00 56.06 114 GLY A CA 1
ATOM 847 C C . GLY A 1 114 ? 7.150 -7.661 -23.690 1.00 56.06 114 GLY A C 1
ATOM 848 O O . GLY A 1 114 ? 6.214 -6.936 -24.051 1.00 56.06 114 GLY A O 1
ATOM 849 N N . PRO A 1 115 ? 6.963 -8.947 -23.352 1.00 48.19 115 PRO A N 1
ATOM 850 C CA . PRO A 1 115 ? 5.616 -9.485 -23.208 1.00 48.19 115 PRO A CA 1
ATOM 851 C C . PRO A 1 115 ? 4.796 -8.513 -22.357 1.00 48.19 115 PRO A C 1
ATOM 853 O O . PRO A 1 115 ? 5.276 -8.040 -21.322 1.00 48.19 115 PRO A O 1
ATOM 856 N N . THR A 1 116 ? 3.606 -8.144 -22.841 1.00 46.91 116 THR A N 1
ATOM 857 C CA . THR A 1 116 ? 2.650 -7.365 -22.053 1.00 46.91 116 THR A CA 1
ATOM 858 C C . THR A 1 116 ? 2.568 -8.031 -20.683 1.00 46.91 116 THR A C 1
ATOM 860 O O . THR A 1 116 ? 2.364 -9.246 -20.661 1.00 46.91 116 THR A O 1
ATOM 863 N N . PRO A 1 117 ? 2.786 -7.308 -19.567 1.00 48.28 117 PRO A N 1
ATOM 864 C CA . PRO A 1 117 ? 2.676 -7.908 -18.250 1.00 48.28 117 PRO A CA 1
ATOM 865 C C . PRO A 1 117 ? 1.319 -8.594 -18.176 1.00 48.28 117 PRO A C 1
ATOM 867 O O . PRO A 1 117 ? 0.292 -7.933 -18.358 1.00 48.28 117 PRO A O 1
ATOM 870 N N . GLU A 1 118 ? 1.316 -9.916 -18.001 1.00 48.81 118 GLU A N 1
ATOM 871 C CA . GLU A 1 118 ? 0.065 -10.624 -17.779 1.00 48.81 118 GLU A CA 1
ATOM 872 C C . GLU A 1 118 ? -0.600 -9.968 -16.564 1.00 48.81 118 GLU A C 1
ATOM 874 O O . GLU A 1 118 ? 0.088 -9.685 -15.572 1.00 48.81 118 GLU A O 1
ATOM 879 N N . PRO A 1 119 ? -1.901 -9.634 -16.638 1.00 55.62 119 PRO A N 1
ATOM 880 C CA . PRO A 1 119 ? -2.602 -9.117 -15.477 1.00 55.62 119 PRO A CA 1
ATOM 881 C C . PRO A 1 119 ? -2.359 -10.083 -14.320 1.00 55.62 119 PRO A C 1
ATOM 883 O O . PRO A 1 119 ? -2.510 -11.293 -14.489 1.00 55.62 119 PRO A O 1
ATOM 886 N N . LEU A 1 120 ? -1.934 -9.542 -13.170 1.00 46.47 120 LEU A N 1
ATOM 887 C CA . LEU A 1 120 ? -1.673 -10.339 -11.973 1.00 46.47 120 LEU A CA 1
ATOM 888 C C . LEU A 1 120 ? -2.836 -11.320 -11.772 1.00 46.47 120 LEU A C 1
ATOM 890 O O . LEU A 1 120 ? -3.991 -10.887 -11.884 1.00 46.47 120 LEU A O 1
ATOM 894 N N . PRO A 1 121 ? -2.563 -12.610 -11.499 1.00 53.88 121 PRO A N 1
ATOM 895 C CA . PRO A 1 121 ? -3.617 -13.588 -11.311 1.00 53.88 121 PRO A CA 1
ATOM 896 C C . PRO A 1 121 ? -4.578 -13.053 -10.254 1.00 53.88 121 PRO A C 1
ATOM 898 O O . PRO A 1 121 ? -4.188 -12.758 -9.121 1.00 53.88 121 PRO A O 1
ATOM 901 N N . VAL A 1 122 ? -5.839 -12.871 -10.646 1.00 56.00 122 VAL A N 1
ATOM 902 C CA . VAL A 1 122 ? -6.898 -12.532 -9.700 1.00 56.00 122 VAL A CA 1
ATOM 903 C C . VAL A 1 122 ? -6.936 -13.690 -8.719 1.00 56.00 122 VAL A C 1
ATOM 905 O O . VAL A 1 122 ? -7.243 -14.809 -9.133 1.00 56.00 122 VAL A O 1
ATOM 908 N N . ALA A 1 123 ? -6.570 -13.430 -7.458 1.00 50.94 123 ALA A N 1
ATOM 909 C CA . ALA A 1 123 ? -6.490 -14.441 -6.412 1.00 50.94 123 ALA A CA 1
ATOM 910 C C . ALA A 1 123 ? -7.744 -15.320 -6.460 1.00 50.94 123 ALA A C 1
ATOM 912 O O . ALA A 1 123 ? -8.860 -14.896 -6.129 1.00 50.94 123 ALA A O 1
ATOM 913 N N . THR A 1 124 ? -7.566 -16.534 -6.970 1.00 52.19 124 THR A N 1
ATOM 914 C CA . THR A 1 124 ? -8.629 -17.521 -7.023 1.00 52.19 124 THR A CA 1
ATOM 915 C C . THR A 1 124 ? -8.661 -18.111 -5.620 1.00 52.19 124 THR A C 1
ATOM 917 O O . THR A 1 124 ? -7.617 -18.549 -5.146 1.00 52.19 124 THR A O 1
ATOM 920 N N . PRO A 1 125 ? -9.789 -18.043 -4.893 1.00 50.28 125 PRO A N 1
ATOM 921 C CA . PRO A 1 125 ? -9.855 -18.620 -3.559 1.00 50.28 125 PRO A CA 1
ATOM 922 C C . PRO A 1 125 ? -9.608 -20.123 -3.699 1.00 50.28 125 PRO A C 1
ATOM 924 O O . PRO A 1 125 ? -10.415 -20.824 -4.309 1.00 50.28 125 PRO A O 1
ATOM 927 N N . GLU A 1 126 ? -8.464 -20.587 -3.209 1.00 49.28 126 GLU A N 1
ATOM 928 C CA . GLU A 1 126 ? -8.079 -21.988 -3.289 1.00 49.28 126 GLU A CA 1
ATOM 929 C C . GLU A 1 126 ? -9.084 -22.849 -2.516 1.00 49.28 126 GLU A C 1
ATOM 931 O O . GLU A 1 126 ? -9.452 -22.561 -1.375 1.00 49.28 126 GLU A O 1
ATOM 936 N N . HIS A 1 127 ? -9.554 -23.903 -3.181 1.00 48.38 127 HIS A N 1
ATOM 937 C CA . HIS A 1 127 ? -10.299 -24.990 -2.570 1.00 48.38 127 HIS A CA 1
ATOM 938 C C . HIS A 1 127 ? -9.326 -25.831 -1.738 1.00 48.38 127 HIS A C 1
ATOM 940 O O . HIS A 1 127 ? -8.588 -26.643 -2.291 1.00 48.38 127 HIS A O 1
ATOM 946 N N . THR A 1 128 ? -9.334 -25.667 -0.418 1.00 45.12 128 THR A N 1
ATOM 947 C CA . THR A 1 128 ? -8.800 -26.688 0.486 1.00 45.12 128 THR A CA 1
ATOM 948 C C . THR A 1 128 ? -9.835 -27.802 0.633 1.00 45.12 128 THR A C 1
ATOM 950 O O . THR A 1 128 ? -10.988 -27.553 0.993 1.00 45.12 128 THR A O 1
ATOM 953 N N . SER A 1 129 ? -9.421 -29.009 0.237 1.00 51.38 129 SER A N 1
ATOM 954 C CA . SER A 1 129 ? -10.140 -30.273 0.455 1.00 51.38 129 SER A CA 1
ATOM 955 C C . SER A 1 129 ? -10.027 -30.731 1.903 1.00 51.38 129 SER A C 1
ATOM 957 O O . SER A 1 129 ? -9.033 -30.342 2.557 1.00 51.38 129 SER A O 1
#

Foldseek 3Di:
DPPDDDDLVRVLVVLLVQLVVLVVCQVVLVVVVDGSPVVSVVSVVVNVVVVVVVVVVVVVVVVCVVCVVVVVVVLVVVLVVLLVVLVVVCVVPPVPDPVNVVSVVVNVVSPDPDPDPDPDPPPDPDDDD

Sequence (129 aa):
MKKMSLSEAQVSGEVGNVAEALIKAAPALAKLGLDGNKMAAELKAFLAIAQKANAEQEELKRKLKASTPVVANAYHDAQMKASGYLDIVIAAVDKTSDEAANFRRIRSRIARPGPTPEPLPVATPEHTS

pLDDT: mean 83.5, std 15.79, range [41.47, 97.12]

Radius of gyration: 29.85 Å; chains: 1; bounding box: 56×39×82 Å

Secondary structure (DSSP, 8-state):
---PPPPHHHHHHHHHHHHHHHHHTHHHHHTTT--HHHHHHHHHHHHHHHHHHHHHHHHHHHHHHHHHHHHHHHHHHHHHHHHHHHHHHHHHS-TTSHHHHHHHHHHHHHHSPPPPPPP----------